Protein AF-A0A2H1X148-F1 (afdb_monomer)

pLDDT: mean 76.52, std 18.5, range [37.12, 96.56]

Solvent-accessible surface area (backbone atoms only — not comparable to full-atom values): 8833 Å² total; per-residue (Å²): 138,87,86,68,96,48,68,65,59,54,51,50,50,66,73,47,47,90,72,49,86,69,99,67,90,83,78,85,91,68,59,70,70,45,53,50,49,39,62,69,44,45,63,60,52,52,52,41,46,72,75,67,43,43,68,47,78,55,85,76,43,80,44,78,40,90,61,69,95,74,75,90,70,72,86,65,75,82,76,87,65,82,84,68,86,77,74,79,80,75,77,82,74,80,82,86,65,84,86,73,56,74,69,68,72,72,49,85,76,77,92,72,85,84,83,77,85,82,79,86,86,82,87,129

Mean predicted aligned error: 18.32 Å

Sequence (124 aa):
MVSFVNNWKKSDIMKNKNKLKGNVYASEDYPKEILNKRKELLPRLIEEKKKGNYVVMNYDKLIIKEGRPGNDKRKREISTSPSGSEQPRKQHLSSKTTRLNAFDLMRNRSNSLPFGSHPPEQKA

Organism: Spodoptera frugiperda (NCBI:txid7108)

Foldseek 3Di:
DDDDPDPVVVVVCVVCVVVDPDPDDDDDDDDPVQVVLVVVCVVVQVVCVVVVWDWDDDRNDIDTDHDDPPPPPPPDDDDPDDPPPPDPDDPPDPDPDDDDDPVVVPDPDDDDDDDDDDDDDDDD

Radius of gyration: 31.76 Å; Cα contacts (8 Å, |Δi|>4): 47; chains: 1; bounding box: 44×73×66 Å

Structure (mmCIF, N/CA/C/O backbone):
data_AF-A0A2H1X148-F1
#
_entry.id   AF-A0A2H1X148-F1
#
loop_
_atom_site.group_PDB
_atom_site.id
_atom_site.type_symbol
_atom_site.label_atom_id
_atom_site.label_alt_id
_atom_site.label_comp_id
_atom_site.label_asym_id
_atom_site.label_entity_id
_atom_site.label_seq_id
_atom_site.pdbx_PDB_ins_code
_atom_site.Cartn_x
_atom_site.Cartn_y
_atom_site.Cartn_z
_atom_site.occupancy
_atom_site.B_iso_or_equiv
_atom_site.auth_seq_id
_atom_site.auth_comp_id
_atom_site.auth_asym_id
_atom_site.auth_atom_id
_atom_site.pdbx_PDB_model_num
ATOM 1 N N . MET A 1 1 ? 5.147 -13.327 -10.495 1.00 83.56 1 MET A N 1
ATOM 2 C CA . MET A 1 1 ? 5.763 -12.196 -9.768 1.00 83.56 1 MET A CA 1
ATOM 3 C C . MET A 1 1 ? 6.322 -11.233 -10.803 1.00 83.56 1 MET A C 1
ATOM 5 O O . MET A 1 1 ? 6.964 -11.698 -11.734 1.00 83.56 1 MET A O 1
ATOM 9 N N . VAL A 1 2 ? 6.011 -9.938 -10.713 1.00 90.38 2 VAL A N 1
ATOM 10 C CA . VAL A 1 2 ? 6.472 -8.922 -11.679 1.00 90.38 2 VAL A CA 1
ATOM 11 C C . VAL A 1 2 ? 7.440 -7.993 -10.964 1.00 90.38 2 VAL A C 1
ATOM 13 O O . VAL A 1 2 ? 7.091 -7.414 -9.936 1.00 90.38 2 VAL A O 1
ATOM 16 N N . SER A 1 3 ? 8.647 -7.851 -11.502 1.00 92.25 3 SER A N 1
ATOM 17 C CA . SER A 1 3 ? 9.640 -6.899 -11.017 1.00 92.25 3 SER A CA 1
ATOM 18 C C . SER A 1 3 ? 9.615 -5.634 -11.874 1.00 92.25 3 SER A C 1
ATOM 20 O O . SER A 1 3 ? 9.422 -5.672 -13.088 1.00 92.25 3 SER A O 1
ATOM 22 N N . PHE A 1 4 ? 9.787 -4.485 -11.227 1.00 92.75 4 PHE A N 1
ATOM 23 C CA . PHE A 1 4 ? 9.886 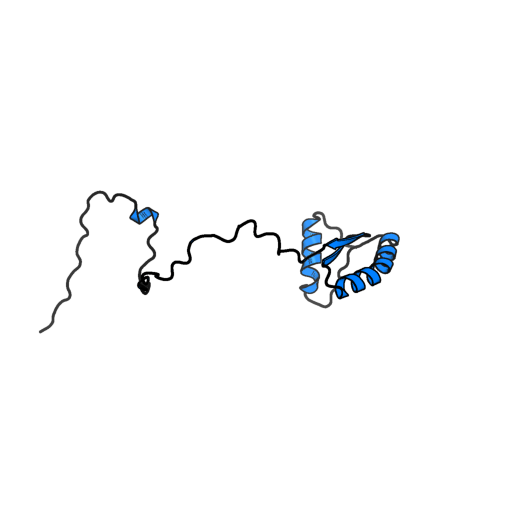-3.194 -11.899 1.00 92.75 4 PHE A CA 1
ATOM 24 C C . PHE A 1 4 ? 11.298 -2.658 -11.717 1.00 92.75 4 PHE A C 1
ATOM 26 O O . PHE A 1 4 ? 11.825 -2.688 -10.610 1.00 92.75 4 PHE A O 1
ATOM 33 N N . VAL A 1 5 ? 11.870 -2.095 -12.780 1.00 94.94 5 VAL A N 1
ATOM 34 C CA . VAL A 1 5 ? 13.145 -1.362 -12.698 1.00 94.94 5 VAL A CA 1
ATOM 35 C C . VAL A 1 5 ? 12.968 -0.078 -11.878 1.00 94.94 5 VAL A C 1
ATOM 37 O O . VAL A 1 5 ? 13.812 0.280 -11.065 1.00 94.94 5 VAL A O 1
ATOM 40 N N . ASN A 1 6 ? 11.823 0.592 -12.052 1.00 95.62 6 ASN A N 1
ATOM 41 C CA . ASN A 1 6 ? 11.531 1.874 -11.418 1.00 95.62 6 ASN A CA 1
ATOM 42 C C . ASN A 1 6 ? 10.442 1.742 -10.347 1.00 95.62 6 ASN A C 1
ATOM 44 O O . ASN A 1 6 ? 9.280 1.459 -10.657 1.00 95.62 6 ASN A O 1
ATOM 48 N N . ASN A 1 7 ? 10.779 2.088 -9.103 1.00 91.50 7 ASN A N 1
ATOM 49 C CA . ASN A 1 7 ? 9.828 2.084 -7.985 1.00 91.50 7 ASN A CA 1
ATOM 50 C C . ASN A 1 7 ? 8.680 3.091 -8.147 1.00 91.50 7 ASN A C 1
ATOM 52 O O . ASN A 1 7 ? 7.572 2.847 -7.663 1.00 91.50 7 ASN A O 1
ATOM 56 N N . TRP A 1 8 ? 8.902 4.209 -8.847 1.00 94.75 8 TRP A N 1
ATOM 57 C CA . TRP A 1 8 ? 7.838 5.183 -9.102 1.00 94.75 8 TRP A CA 1
ATOM 58 C C . TRP A 1 8 ? 6.745 4.608 -10.013 1.00 94.75 8 TRP A C 1
ATOM 60 O O . TRP A 1 8 ? 5.569 4.830 -9.740 1.00 94.75 8 TRP A O 1
ATOM 70 N N . LYS A 1 9 ? 7.111 3.796 -11.021 1.00 94.06 9 LYS A N 1
ATOM 71 C CA . LYS A 1 9 ? 6.148 3.110 -11.901 1.00 94.06 9 LYS A CA 1
ATOM 72 C C . LYS A 1 9 ? 5.316 2.104 -11.112 1.00 94.06 9 LYS A C 1
ATOM 74 O O . LYS A 1 9 ? 4.094 2.131 -11.199 1.00 94.06 9 LYS A O 1
ATOM 79 N N . LYS A 1 10 ? 5.967 1.280 -10.276 1.00 93.69 10 LYS A N 1
ATOM 80 C CA . LYS A 1 10 ? 5.275 0.371 -9.342 1.00 93.69 10 LYS A CA 1
ATOM 81 C C . LYS A 1 10 ? 4.276 1.148 -8.477 1.00 93.69 10 LYS A C 1
ATOM 83 O O . LYS A 1 10 ? 3.116 0.766 -8.374 1.00 93.69 10 LYS A O 1
ATOM 88 N N . SER A 1 11 ? 4.718 2.258 -7.886 1.00 93.19 11 SER A N 1
ATOM 89 C CA . SER A 1 11 ? 3.890 3.076 -6.994 1.00 93.19 11 SER A CA 1
ATOM 90 C C . SER A 1 11 ? 2.693 3.703 -7.711 1.00 93.19 11 SER A C 1
ATOM 92 O O . SER A 1 11 ? 1.600 3.747 -7.151 1.00 93.19 11 SER A O 1
ATOM 94 N N . ASP A 1 12 ? 2.879 4.183 -8.940 1.00 94.50 12 ASP A N 1
ATOM 95 C CA . ASP A 1 12 ? 1.812 4.779 -9.745 1.00 94.50 12 ASP A CA 1
ATOM 96 C C . ASP A 1 12 ? 0.749 3.746 -10.152 1.00 94.50 12 ASP A C 1
ATOM 98 O O . ASP A 1 12 ? -0.452 3.985 -9.999 1.00 94.50 12 ASP A O 1
ATOM 102 N N . ILE A 1 13 ? 1.182 2.544 -10.547 1.00 93.75 13 ILE A N 1
ATOM 103 C CA . ILE A 1 13 ? 0.287 1.416 -10.839 1.00 93.75 13 ILE A CA 1
ATOM 104 C C . ILE A 1 13 ? -0.506 1.022 -9.587 1.00 93.75 13 ILE A C 1
ATOM 106 O O . ILE A 1 13 ? -1.727 0.900 -9.648 1.00 93.75 13 ILE A O 1
ATOM 110 N N . MET A 1 14 ? 0.153 0.882 -8.431 1.00 92.88 14 MET A N 1
ATOM 111 C CA . MET A 1 14 ? -0.519 0.504 -7.181 1.00 92.88 14 MET A CA 1
ATOM 1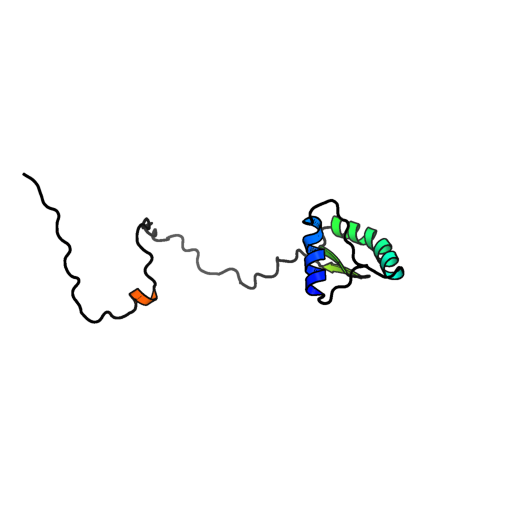12 C C . MET A 1 14 ? -1.533 1.556 -6.707 1.00 92.88 14 MET A C 1
ATOM 114 O O . MET A 1 14 ? -2.582 1.188 -6.175 1.00 92.88 14 MET A O 1
ATOM 118 N N . LYS A 1 15 ? -1.268 2.851 -6.934 1.00 92.38 15 LYS A N 1
ATOM 119 C CA . LYS A 1 15 ? -2.221 3.943 -6.659 1.00 92.38 15 LYS A CA 1
ATOM 120 C C . LYS A 1 15 ? -3.432 3.904 -7.592 1.00 92.38 15 LYS A C 1
ATOM 122 O O . LYS A 1 15 ? -4.552 4.145 -7.148 1.00 92.38 15 LYS A O 1
ATOM 127 N N . ASN A 1 16 ? -3.218 3.592 -8.869 1.00 93.50 16 ASN A N 1
ATOM 128 C CA . ASN A 1 16 ? -4.263 3.564 -9.892 1.00 93.50 16 ASN A CA 1
ATOM 129 C C . ASN A 1 16 ? -4.868 2.168 -10.125 1.00 93.50 16 ASN A C 1
ATOM 131 O O . ASN A 1 16 ? -5.633 1.996 -11.070 1.00 93.50 16 ASN A O 1
ATOM 135 N N . LYS A 1 17 ? -4.592 1.180 -9.263 1.00 92.00 17 LYS A N 1
ATOM 136 C CA . LYS A 1 17 ? -5.005 -0.219 -9.472 1.00 92.00 17 LYS A CA 1
ATOM 137 C C . LYS A 1 17 ? -6.516 -0.416 -9.650 1.00 92.00 17 LYS A C 1
ATOM 139 O O . LYS A 1 17 ? -6.935 -1.271 -10.414 1.00 92.00 17 LYS A O 1
ATOM 144 N N . ASN A 1 18 ? -7.333 0.422 -9.010 1.00 89.69 18 ASN A N 1
ATOM 145 C CA . ASN A 1 18 ? -8.796 0.370 -9.127 1.00 89.69 18 ASN A CA 1
ATOM 146 C C . ASN A 1 18 ? -9.309 0.854 -10.498 1.00 89.69 18 ASN A C 1
ATOM 148 O O . ASN A 1 18 ? -10.484 0.691 -10.799 1.00 89.69 18 ASN A O 1
ATOM 152 N N . LYS A 1 19 ? -8.452 1.492 -11.304 1.00 92.38 19 LYS A N 1
ATOM 153 C CA . LYS A 1 19 ? -8.765 1.978 -12.656 1.00 92.38 19 LYS A CA 1
ATOM 154 C C . LYS A 1 19 ? -8.331 0.991 -13.746 1.00 92.38 19 LYS A C 1
ATOM 156 O O . LYS A 1 19 ? -8.478 1.294 -14.928 1.00 92.38 19 LYS A O 1
ATOM 161 N N . LEU A 1 20 ? -7.736 -0.145 -13.372 1.00 90.38 20 LEU A N 1
ATOM 162 C CA . LEU A 1 20 ? -7.313 -1.165 -14.326 1.00 90.38 20 LEU A CA 1
ATOM 163 C C . LEU A 1 20 ? -8.543 -1.774 -15.006 1.00 90.38 20 LEU A C 1
ATOM 165 O O . LEU A 1 20 ? -9.571 -2.001 -14.373 1.00 90.38 20 LEU A O 1
ATOM 169 N N . LYS A 1 21 ? -8.440 -2.009 -16.316 1.00 93.12 21 LYS A N 1
ATOM 170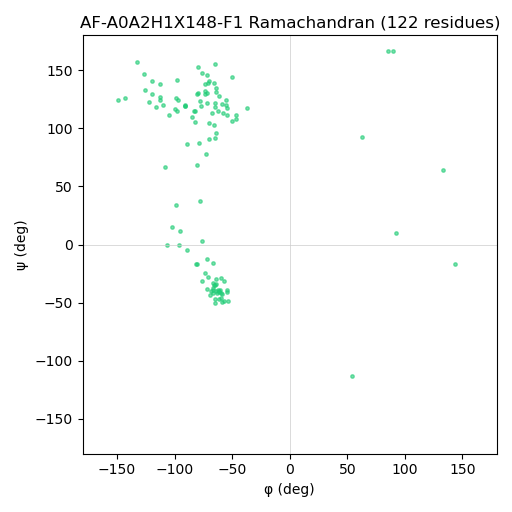 C CA . LYS A 1 21 ? -9.517 -2.635 -17.086 1.00 93.12 21 LYS A CA 1
ATOM 171 C C . LYS A 1 21 ? -9.601 -4.117 -16.716 1.00 93.12 21 LYS A C 1
ATOM 173 O O . LYS A 1 21 ? -8.593 -4.817 -16.762 1.00 93.12 21 LYS A O 1
ATOM 178 N N . GLY A 1 22 ? -10.808 -4.582 -16.405 1.00 89.56 22 GLY A N 1
ATOM 179 C CA . GLY A 1 22 ? -11.070 -5.958 -15.979 1.00 89.56 22 GLY A CA 1
ATOM 180 C C . GLY A 1 22 ? -10.976 -6.156 -14.463 1.00 89.56 22 GLY A C 1
ATOM 181 O O . GLY A 1 22 ? -10.491 -5.299 -13.729 1.00 89.56 22 GLY A O 1
ATOM 182 N N . ASN A 1 23 ? -11.463 -7.302 -13.986 1.00 87.19 23 ASN A N 1
ATOM 183 C CA . ASN A 1 23 ? -11.431 -7.669 -12.569 1.00 87.19 23 ASN A CA 1
ATOM 184 C C . ASN A 1 23 ? -10.044 -8.214 -12.177 1.00 87.19 23 ASN A C 1
ATOM 186 O O . ASN A 1 23 ? -9.868 -9.412 -11.962 1.00 87.19 23 ASN A O 1
ATOM 190 N N . VAL A 1 24 ? -9.036 -7.340 -12.172 1.00 91.06 24 VAL A N 1
ATOM 191 C CA . VAL A 1 24 ? -7.642 -7.709 -11.897 1.00 91.06 24 VAL A CA 1
ATOM 192 C C . VAL A 1 24 ? -7.289 -7.403 -10.445 1.00 91.06 24 VAL A C 1
ATOM 194 O O . VAL A 1 24 ? -7.409 -6.269 -9.983 1.00 91.06 24 VAL A O 1
ATOM 197 N N . TYR A 1 25 ? -6.782 -8.409 -9.733 1.00 91.00 25 TYR A N 1
ATOM 198 C CA . TYR A 1 25 ? -6.258 -8.237 -8.384 1.00 91.00 25 TYR A CA 1
ATOM 199 C C . TYR A 1 25 ? -4.756 -7.930 -8.417 1.00 91.00 25 TYR A C 1
ATOM 201 O O . TYR A 1 25 ? -3.955 -8.737 -8.885 1.00 91.00 25 TYR A O 1
ATOM 209 N N . ALA A 1 26 ? -4.373 -6.765 -7.890 1.00 91.75 26 ALA A N 1
ATOM 210 C CA . ALA A 1 26 ? -2.981 -6.352 -7.743 1.00 91.75 26 ALA A CA 1
ATOM 211 C C . ALA A 1 26 ? -2.652 -6.045 -6.273 1.00 91.75 26 ALA A C 1
ATOM 213 O O . ALA A 1 26 ? -3.259 -5.170 -5.635 1.00 91.75 26 ALA A O 1
ATOM 214 N N . SER A 1 27 ? -1.654 -6.751 -5.749 1.00 91.69 27 SER A N 1
ATOM 215 C CA . SER A 1 27 ? -1.086 -6.559 -4.416 1.00 91.69 27 SER A CA 1
ATOM 216 C C . SER A 1 27 ? 0.435 -6.518 -4.481 1.00 91.69 27 SER A C 1
ATOM 218 O O . SER A 1 27 ? 1.043 -7.034 -5.416 1.00 91.69 27 SER A O 1
ATOM 220 N N . GLU A 1 28 ? 1.051 -5.899 -3.478 1.00 90.81 28 GLU A N 1
ATOM 221 C CA . GLU A 1 28 ? 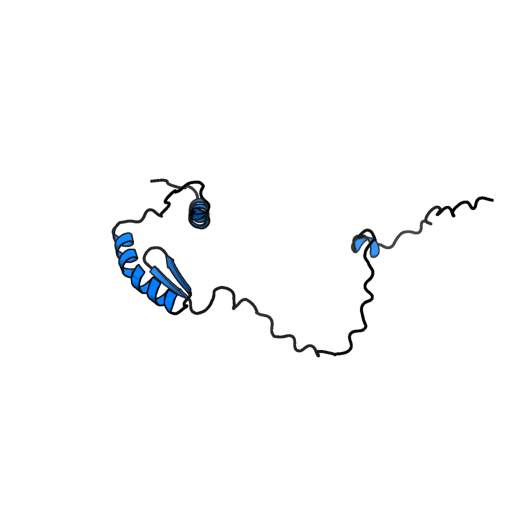2.499 -5.975 -3.324 1.00 90.81 28 GLU A CA 1
ATOM 222 C C . GLU A 1 28 ? 2.915 -7.367 -2.862 1.00 90.81 28 GLU A C 1
ATOM 224 O O . GLU A 1 28 ? 2.198 -8.028 -2.109 1.00 90.81 28 GLU A O 1
ATOM 229 N N . ASP A 1 29 ? 4.080 -7.784 -3.336 1.00 93.38 29 ASP A N 1
ATOM 230 C CA . ASP A 1 29 ? 4.725 -9.010 -2.908 1.00 93.38 29 ASP A CA 1
ATOM 231 C C . ASP A 1 29 ? 5.501 -8.738 -1.614 1.00 93.38 29 ASP A C 1
ATOM 233 O O . ASP A 1 29 ? 6.417 -7.909 -1.592 1.00 93.38 29 ASP A O 1
ATOM 237 N N . TYR A 1 30 ? 5.075 -9.372 -0.524 1.00 93.38 30 TYR A N 1
ATOM 238 C CA . TYR A 1 30 ? 5.662 -9.224 0.805 1.00 93.38 30 TYR A CA 1
ATOM 239 C C . TYR A 1 30 ? 6.014 -10.598 1.371 1.00 93.38 30 TYR A C 1
ATOM 241 O O . TYR A 1 30 ? 5.263 -11.555 1.160 1.00 93.38 30 TYR A O 1
ATOM 249 N N . PRO A 1 31 ? 7.090 -10.705 2.169 1.00 95.88 31 PRO A N 1
ATOM 250 C CA . PRO A 1 31 ? 7.415 -11.954 2.837 1.00 95.88 31 PRO A CA 1
ATOM 251 C C . PRO A 1 31 ? 6.327 -12.331 3.852 1.00 95.88 31 PRO A C 1
ATOM 253 O O . PRO A 1 31 ? 5.610 -11.480 4.390 1.00 95.88 31 PRO A O 1
ATOM 256 N N . LYS A 1 32 ? 6.220 -13.632 4.141 1.00 95.75 32 LYS A N 1
ATOM 257 C CA . LYS A 1 32 ? 5.155 -14.215 4.974 1.00 95.75 32 LYS A CA 1
ATOM 258 C C . LYS A 1 32 ? 5.031 -13.555 6.351 1.00 95.75 32 LYS A C 1
ATOM 260 O O . LYS A 1 32 ? 3.923 -13.306 6.817 1.00 95.75 32 LYS A O 1
ATOM 265 N N . GLU A 1 33 ? 6.157 -13.223 6.970 1.00 96.25 33 GLU A N 1
ATOM 266 C CA . GLU A 1 33 ? 6.215 -12.548 8.272 1.00 96.25 33 GLU A CA 1
ATOM 267 C C . GLU A 1 33 ? 5.500 -11.192 8.251 1.00 96.25 33 GLU A C 1
ATOM 269 O O . GLU A 1 33 ? 4.725 -10.866 9.149 1.00 96.25 33 GLU A O 1
ATOM 274 N N . ILE A 1 34 ? 5.701 -10.421 7.182 1.00 96.44 34 ILE A N 1
ATOM 275 C CA . ILE A 1 34 ? 5.089 -9.102 7.006 1.00 96.44 34 ILE A CA 1
ATOM 276 C C . ILE A 1 34 ? 3.595 -9.248 6.724 1.00 96.44 34 ILE A C 1
ATOM 278 O O . ILE A 1 34 ? 2.794 -8.479 7.250 1.00 96.44 34 ILE A O 1
ATOM 282 N N . LEU A 1 35 ? 3.189 -10.260 5.952 1.00 95.00 35 LEU A N 1
ATOM 283 C CA . LEU A 1 35 ? 1.770 -10.547 5.730 1.00 95.00 35 LEU A CA 1
ATOM 284 C C . LEU A 1 35 ? 1.038 -10.889 7.034 1.00 95.00 35 LEU A C 1
ATOM 286 O O . LEU A 1 35 ? -0.083 -10.421 7.230 1.00 95.00 35 LEU A O 1
ATOM 290 N N . ASN A 1 36 ? 1.665 -11.651 7.931 1.00 96.31 36 ASN A N 1
ATOM 291 C CA . ASN A 1 36 ? 1.093 -11.978 9.238 1.00 96.31 36 ASN A CA 1
ATOM 292 C C . ASN A 1 36 ? 0.942 -10.728 10.115 1.00 96.31 36 ASN A C 1
ATOM 294 O O . ASN A 1 36 ? -0.172 -10.425 10.540 1.00 96.31 36 ASN A O 1
ATOM 298 N N . LYS A 1 37 ? 2.004 -9.923 10.257 1.00 96.56 37 LYS A N 1
ATOM 299 C CA . LYS A 1 37 ? 1.943 -8.640 10.984 1.00 96.56 37 LYS A CA 1
ATOM 300 C C . LYS A 1 37 ? 0.849 -7.722 10.440 1.00 96.56 37 LYS A C 1
ATOM 302 O O . LYS A 1 37 ? 0.115 -7.088 11.189 1.00 96.56 37 LYS A O 1
ATOM 307 N N . ARG A 1 38 ? 0.687 -7.656 9.116 1.00 95.69 38 ARG A N 1
ATOM 308 C CA . ARG A 1 38 ? -0.379 -6.854 8.499 1.00 95.69 38 ARG A CA 1
ATOM 309 C C . ARG A 1 38 ? -1.764 -7.357 8.887 1.00 95.69 38 ARG A C 1
ATOM 311 O O . ARG A 1 38 ? -2.616 -6.526 9.182 1.00 95.69 38 ARG A O 1
ATOM 318 N N . LYS A 1 39 ? -1.988 -8.676 8.915 1.00 94.62 39 LYS A N 1
ATOM 319 C CA . LYS A 1 39 ? -3.261 -9.264 9.370 1.00 94.62 39 LYS A CA 1
ATOM 320 C C . LYS A 1 39 ? -3.572 -8.877 10.814 1.00 94.62 39 LYS A C 1
ATOM 322 O O . LYS A 1 39 ? -4.703 -8.500 11.092 1.00 94.62 39 LYS A O 1
ATOM 327 N N . GLU A 1 40 ? -2.571 -8.890 11.688 1.00 95.88 40 GLU A N 1
ATOM 328 C CA . GLU A 1 40 ? -2.699 -8.469 13.090 1.00 95.88 40 GLU A CA 1
ATOM 329 C C . GLU A 1 40 ? -2.987 -6.964 13.237 1.00 95.88 40 GLU A C 1
ATOM 331 O O . GLU A 1 40 ? -3.716 -6.553 14.134 1.00 95.88 40 GLU A O 1
ATOM 336 N N . LEU A 1 41 ? -2.462 -6.125 12.336 1.00 95.81 41 LEU A N 1
ATOM 337 C CA . LEU A 1 41 ? -2.682 -4.673 12.347 1.00 95.81 41 LEU A CA 1
ATOM 338 C C . LEU A 1 41 ? -4.014 -4.234 11.714 1.00 95.81 41 LEU A C 1
ATOM 340 O O . LEU A 1 41 ? -4.438 -3.093 11.921 1.00 95.81 41 LEU A O 1
ATOM 344 N N . LEU A 1 42 ? -4.677 -5.094 10.932 1.00 93.81 42 LEU A N 1
ATOM 345 C CA . LEU A 1 42 ? -5.938 -4.761 10.256 1.00 93.81 42 LEU A CA 1
ATOM 346 C C . LEU A 1 42 ? -7.074 -4.369 11.221 1.00 93.81 42 LEU A C 1
ATOM 348 O O . LEU A 1 42 ? -7.710 -3.348 10.950 1.00 93.81 42 LEU A O 1
ATOM 352 N N . PRO A 1 43 ? -7.332 -5.090 12.333 1.00 95.56 43 PRO A N 1
ATOM 353 C CA . PRO A 1 43 ? -8.367 -4.713 13.298 1.00 95.56 43 PRO A CA 1
ATOM 354 C C . PRO A 1 43 ? -8.144 -3.305 13.855 1.00 95.56 43 PRO A C 1
ATOM 356 O O . PRO A 1 43 ? -9.026 -2.452 13.761 1.00 95.56 43 PRO A O 1
ATOM 359 N N . ARG A 1 44 ? -6.914 -3.016 14.298 1.00 94.12 44 ARG A N 1
ATOM 360 C CA . ARG A 1 44 ? -6.530 -1.698 14.817 1.00 94.12 44 ARG A CA 1
ATOM 361 C C . ARG A 1 44 ? -6.694 -0.596 13.769 1.00 94.12 44 ARG A C 1
ATOM 363 O O . ARG A 1 44 ? -7.155 0.497 14.085 1.00 94.12 44 ARG A O 1
ATOM 370 N N . LEU A 1 45 ? -6.360 -0.872 12.505 1.00 94.25 45 LEU A N 1
ATOM 371 C CA . LEU A 1 45 ? -6.576 0.081 11.411 1.00 94.25 45 LEU A CA 1
ATOM 372 C C . LEU A 1 45 ? -8.065 0.408 11.218 1.00 94.25 45 LEU A C 1
ATOM 374 O O . LEU A 1 45 ? -8.408 1.557 10.938 1.00 94.25 45 LEU A O 1
ATOM 378 N N . ILE A 1 46 ? -8.947 -0.586 11.343 1.00 93.81 46 ILE A N 1
ATOM 379 C CA . ILE A 1 46 ? -10.397 -0.397 11.203 1.00 93.81 46 ILE A CA 1
ATOM 380 C C . ILE A 1 46 ? -10.947 0.421 12.376 1.00 93.81 46 ILE A C 1
ATOM 382 O O . ILE A 1 46 ? -11.739 1.334 12.150 1.00 93.81 46 ILE A O 1
ATOM 386 N N . GLU A 1 47 ? -10.517 0.134 13.604 1.00 94.38 47 GLU A N 1
ATOM 387 C CA . GLU A 1 47 ? -10.912 0.889 14.799 1.00 94.38 47 GLU A CA 1
ATOM 388 C C . GLU A 1 47 ? -10.527 2.365 14.695 1.00 94.38 47 GLU A C 1
ATOM 390 O O . GLU A 1 47 ? -11.372 3.240 14.868 1.00 94.38 47 GLU A O 1
ATOM 395 N N . GLU A 1 48 ? -9.278 2.659 14.337 1.00 92.31 48 GLU A N 1
ATOM 396 C CA . GLU A 1 48 ? -8.818 4.040 14.195 1.00 92.31 48 GLU A CA 1
ATOM 397 C C . GLU A 1 48 ? -9.513 4.780 13.041 1.00 92.31 48 GLU A C 1
ATOM 399 O O . GLU A 1 48 ? -9.844 5.962 13.166 1.00 92.31 48 GLU A O 1
ATOM 404 N N . LYS A 1 49 ? -9.828 4.083 11.939 1.00 90.94 49 LYS A N 1
ATOM 405 C CA . LYS A 1 49 ? -10.669 4.647 10.870 1.00 90.94 49 LYS A CA 1
ATOM 406 C C . LYS A 1 49 ? -12.071 4.997 11.363 1.00 90.94 49 LYS A C 1
ATOM 408 O O . LYS A 1 49 ? -12.584 6.045 10.983 1.00 90.94 49 LYS A O 1
ATOM 413 N N . LYS A 1 50 ? -12.688 4.149 12.196 1.00 92.12 50 LYS A N 1
ATOM 414 C CA . LYS A 1 50 ? -14.014 4.411 12.785 1.00 92.12 50 LYS A CA 1
ATOM 415 C C . LYS A 1 50 ? -13.994 5.611 13.734 1.00 92.12 50 LYS A C 1
ATOM 417 O O . LY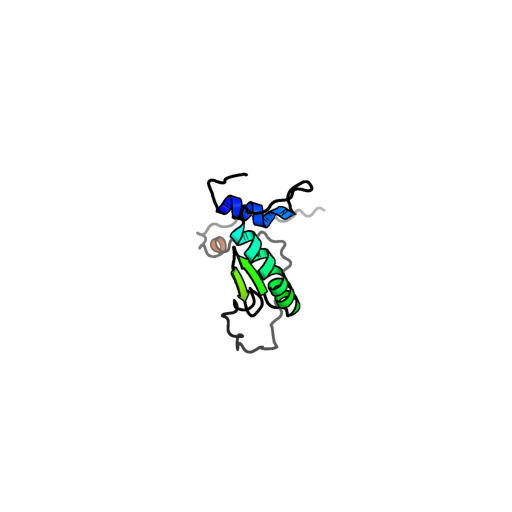S A 1 50 ? -14.958 6.366 13.751 1.00 92.12 50 LYS A O 1
ATOM 422 N N . LYS A 1 51 ? -12.892 5.824 14.463 1.00 92.12 51 LYS A N 1
ATOM 423 C CA . LYS A 1 51 ? -12.676 7.021 15.300 1.00 92.12 51 LYS A CA 1
ATOM 424 C C . LYS A 1 51 ? -12.530 8.315 14.485 1.00 92.12 51 LYS A C 1
ATOM 426 O O . LYS A 1 51 ? -12.648 9.397 15.045 1.00 92.12 51 LYS A O 1
ATOM 431 N N . GLY A 1 52 ? -12.279 8.218 13.176 1.00 88.06 52 GLY A N 1
ATOM 432 C CA . GLY A 1 52 ? -12.085 9.368 12.290 1.00 88.06 52 GLY A CA 1
ATOM 433 C C . GLY A 1 52 ? -10.627 9.813 12.132 1.00 88.06 52 GLY A C 1
ATOM 434 O O . GLY A 1 52 ? -10.377 10.858 11.529 1.00 88.06 52 GLY A O 1
ATOM 435 N N . ASN A 1 53 ? -9.660 9.029 12.622 1.00 89.50 53 ASN A N 1
ATOM 436 C CA . ASN A 1 53 ? -8.235 9.319 12.468 1.00 89.50 53 ASN A CA 1
ATOM 437 C C . ASN A 1 53 ? -7.745 8.991 11.049 1.00 89.50 53 ASN A C 1
ATOM 439 O O . ASN A 1 53 ? -8.212 8.045 10.405 1.00 89.50 53 ASN A O 1
ATOM 443 N N . TYR A 1 54 ? -6.766 9.753 10.549 1.00 89.00 54 TYR A N 1
ATOM 444 C CA . TYR A 1 54 ? -6.146 9.446 9.262 1.00 89.00 54 TYR A CA 1
ATOM 445 C C . TYR A 1 54 ? -5.080 8.369 9.450 1.00 89.00 54 TYR A C 1
ATOM 447 O O . TYR A 1 54 ? -3.987 8.632 9.950 1.00 89.00 54 TYR A O 1
ATOM 455 N N . VAL A 1 55 ? -5.396 7.143 9.031 1.00 92.75 55 VAL A N 1
ATOM 456 C CA . VAL A 1 55 ? -4.528 5.982 9.252 1.00 92.75 55 VAL A CA 1
ATOM 457 C C . VAL A 1 55 ? -4.085 5.345 7.945 1.00 92.75 55 VAL A C 1
ATOM 459 O O . VAL A 1 55 ? -4.900 5.024 7.077 1.00 92.75 55 VAL A O 1
ATOM 462 N N . VAL A 1 56 ? -2.774 5.130 7.823 1.00 90.88 56 VAL A N 1
ATOM 463 C CA . VAL A 1 56 ? -2.131 4.497 6.666 1.00 90.88 56 VAL A CA 1
ATOM 464 C C . VAL A 1 56 ? -1.279 3.325 7.137 1.00 90.88 56 VAL A C 1
ATOM 466 O O . VAL A 1 56 ? -0.491 3.456 8.070 1.00 90.88 56 VAL A O 1
ATOM 469 N N . MET A 1 57 ? -1.413 2.179 6.472 1.00 92.06 57 MET A N 1
ATOM 470 C CA . MET A 1 57 ? -0.559 1.015 6.705 1.00 92.06 57 MET A CA 1
ATOM 471 C C . MET A 1 57 ? 0.557 0.980 5.661 1.00 92.06 57 MET A C 1
ATOM 473 O O . MET A 1 57 ? 0.284 0.770 4.479 1.00 92.06 57 MET A O 1
ATOM 477 N N . ASN A 1 58 ? 1.803 1.138 6.103 1.00 91.50 58 ASN A N 1
ATOM 478 C CA . ASN A 1 58 ? 2.991 1.070 5.254 1.00 91.50 58 ASN A CA 1
ATOM 479 C C . ASN A 1 58 ? 3.852 -0.113 5.693 1.00 91.50 58 ASN A C 1
ATOM 481 O O . ASN A 1 58 ? 4.340 -0.129 6.819 1.00 91.50 58 ASN A O 1
ATOM 485 N N . TYR A 1 59 ? 4.049 -1.085 4.798 1.00 92.31 59 TYR A N 1
ATOM 486 C CA . TYR A 1 59 ? 4.791 -2.316 5.085 1.00 92.31 59 TYR A CA 1
ATOM 487 C C . TYR A 1 59 ? 4.239 -3.050 6.327 1.00 92.31 59 TYR A C 1
ATOM 489 O O . TYR A 1 59 ? 3.091 -3.495 6.275 1.00 92.31 59 TYR A O 1
ATOM 497 N N . ASP A 1 60 ? 4.985 -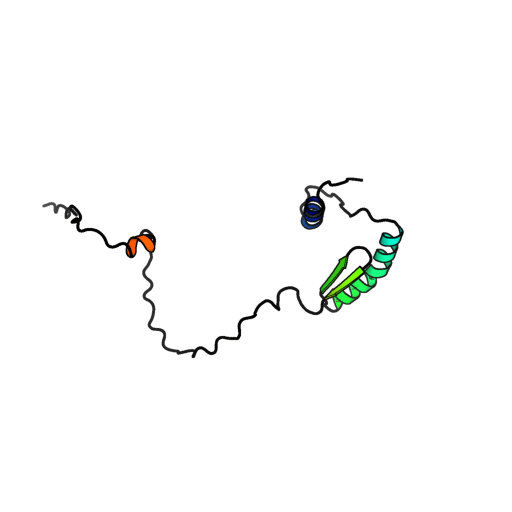3.135 7.431 1.00 92.75 60 ASP A N 1
ATOM 498 C CA . ASP A 1 60 ? 4.577 -3.716 8.720 1.00 92.75 60 ASP A CA 1
ATOM 499 C C . ASP A 1 60 ? 4.212 -2.680 9.794 1.00 92.75 60 ASP A C 1
ATOM 501 O O . ASP A 1 60 ? 4.130 -3.010 10.975 1.00 92.75 60 ASP A O 1
ATOM 505 N N . LYS A 1 61 ? 3.991 -1.421 9.405 1.00 93.94 61 LYS A N 1
ATOM 506 C CA . LYS A 1 61 ? 3.746 -0.317 10.340 1.00 93.94 61 LYS A CA 1
ATOM 507 C C . LYS A 1 61 ? 2.384 0.319 10.111 1.00 93.94 61 LYS A C 1
ATOM 509 O O . LYS A 1 61 ? 1.958 0.545 8.975 1.00 93.94 61 LYS A O 1
ATOM 514 N N . LEU A 1 62 ? 1.731 0.667 11.217 1.00 94.25 62 LEU A N 1
ATOM 515 C CA . LEU A 1 62 ? 0.516 1.472 11.239 1.00 94.25 62 LEU A CA 1
ATOM 516 C C . LEU A 1 62 ? 0.883 2.918 11.579 1.00 94.25 62 LEU A C 1
ATOM 518 O O . LEU A 1 62 ? 1.386 3.191 12.664 1.00 94.25 62 LEU A O 1
ATOM 522 N N . ILE A 1 63 ? 0.643 3.840 10.650 1.00 92.44 63 ILE A N 1
ATOM 523 C CA . ILE A 1 63 ? 0.918 5.266 10.833 1.00 92.44 63 ILE A CA 1
ATOM 524 C C . ILE A 1 63 ? -0.415 5.965 11.070 1.00 92.44 63 IL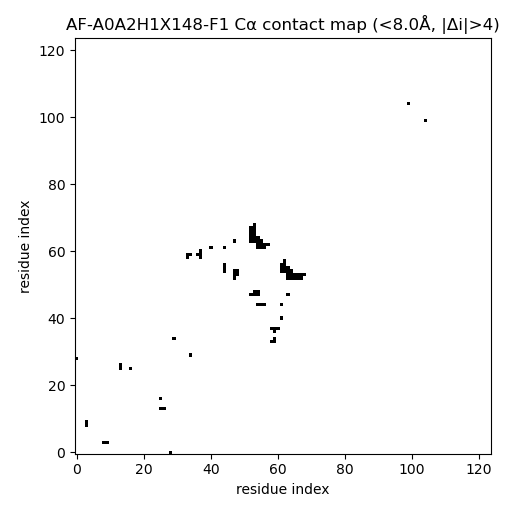E A C 1
ATOM 526 O O . ILE A 1 63 ? -1.240 6.056 10.158 1.00 92.44 63 ILE A O 1
ATOM 530 N N . ILE A 1 64 ? -0.607 6.457 12.290 1.00 91.50 64 ILE A N 1
ATOM 531 C CA . ILE A 1 64 ? -1.760 7.264 12.687 1.00 91.50 64 ILE A CA 1
ATOM 532 C C . ILE A 1 64 ? -1.330 8.725 12.597 1.00 91.50 64 ILE A C 1
ATOM 534 O O . ILE A 1 64 ? -0.314 9.111 13.171 1.00 91.50 64 ILE A O 1
ATOM 538 N N . LYS A 1 65 ? -2.067 9.525 11.832 1.00 86.19 65 LYS A N 1
ATOM 539 C CA . LYS A 1 65 ? -1.900 10.975 11.794 1.00 86.19 65 LYS A CA 1
ATOM 540 C C . LYS A 1 65 ? -3.136 11.610 12.402 1.00 86.19 65 LYS A C 1
ATOM 542 O O . LYS A 1 65 ? -4.259 11.319 11.986 1.00 86.19 65 LYS A O 1
ATOM 547 N N . GLU A 1 66 ? -2.902 12.476 13.373 1.00 75.81 66 GLU A N 1
ATOM 548 C CA . GLU A 1 66 ? -3.942 13.305 13.958 1.00 75.81 66 GLU A CA 1
ATOM 549 C C . GLU A 1 66 ? -4.314 14.410 12.961 1.00 75.81 66 GLU A C 1
ATOM 551 O O . GLU A 1 66 ? -3.453 15.080 12.387 1.00 75.81 66 GLU A O 1
ATOM 556 N N . GLY A 1 67 ? -5.613 14.561 12.703 1.00 69.12 67 GLY A N 1
ATOM 557 C CA . GLY A 1 67 ? -6.139 15.545 11.757 1.00 69.12 67 GLY A CA 1
ATOM 558 C C . GLY A 1 67 ? -6.177 15.097 10.288 1.00 69.12 67 GLY A C 1
ATOM 559 O O . GLY A 1 67 ? -5.612 14.084 9.870 1.00 69.12 67 GLY A O 1
ATOM 560 N N . ARG A 1 68 ? -6.904 15.867 9.465 1.00 66.88 68 ARG A N 1
ATOM 561 C CA . ARG A 1 68 ? -7.026 15.597 8.022 1.00 66.88 68 ARG A CA 1
ATOM 562 C C . ARG A 1 68 ? -5.779 16.107 7.287 1.00 66.88 68 ARG A C 1
ATOM 564 O O . ARG A 1 68 ? -5.438 17.284 7.444 1.00 66.88 68 ARG A O 1
ATOM 571 N N . PRO A 1 69 ? -5.134 15.298 6.427 1.00 61.97 69 PRO A N 1
ATOM 572 C CA . PRO A 1 69 ? -4.011 15.759 5.618 1.00 61.97 69 PRO A CA 1
ATOM 573 C C . PRO A 1 69 ? -4.500 16.817 4.618 1.00 61.97 69 PRO A C 1
ATOM 575 O O . PRO A 1 69 ? -5.129 16.492 3.617 1.00 61.97 69 PRO A O 1
ATOM 578 N N . GLY A 1 70 ? -4.236 18.094 4.903 1.00 59.72 70 GLY A N 1
ATOM 579 C CA . GLY A 1 70 ? -4.601 19.209 4.021 1.00 59.72 70 GLY A CA 1
ATOM 580 C C . GLY A 1 70 ? -5.049 20.489 4.722 1.00 59.72 70 GLY A C 1
ATOM 581 O O . GLY A 1 70 ? -5.014 21.543 4.094 1.00 59.72 70 GLY A O 1
ATOM 582 N N . ASN A 1 71 ? -5.410 20.434 6.007 1.00 56.03 71 ASN A N 1
ATOM 583 C CA . ASN A 1 71 ? -5.907 21.621 6.716 1.00 56.03 71 ASN A CA 1
ATOM 584 C C . ASN A 1 71 ? -4.804 22.573 7.209 1.00 56.03 71 ASN A C 1
ATOM 586 O O . ASN A 1 71 ? -5.087 23.741 7.451 1.00 56.03 71 ASN A O 1
ATOM 590 N N . ASP A 1 72 ? -3.551 22.120 7.271 1.00 56.78 72 ASP A N 1
ATOM 591 C CA . ASP A 1 72 ? -2.428 22.882 7.842 1.00 56.78 72 ASP A CA 1
ATOM 592 C C . ASP A 1 72 ? -1.557 23.586 6.778 1.00 56.78 72 ASP A C 1
ATOM 594 O O . ASP A 1 72 ? -0.333 23.659 6.859 1.00 56.78 72 ASP A O 1
ATOM 598 N N . LYS A 1 73 ? -2.179 24.042 5.682 1.00 62.12 73 LYS A N 1
ATOM 599 C CA . LYS A 1 73 ? -1.488 24.797 4.614 1.00 62.12 73 LYS A CA 1
ATOM 600 C C . LYS A 1 73 ? -1.821 26.284 4.590 1.00 62.12 73 LYS A C 1
ATOM 602 O O . LYS A 1 73 ? -1.283 27.011 3.757 1.00 62.12 73 LYS A O 1
ATOM 607 N N . ARG A 1 74 ? -2.681 26.777 5.484 1.00 66.12 74 ARG A N 1
ATOM 608 C CA . ARG A 1 74 ? -2.917 28.220 5.588 1.00 66.12 74 ARG A CA 1
ATOM 609 C C . ARG A 1 74 ? -1.927 28.831 6.573 1.00 66.12 74 ARG A C 1
ATOM 611 O O . ARG A 1 74 ? -2.229 29.016 7.736 1.00 66.12 74 ARG A O 1
ATOM 618 N N . LYS A 1 75 ? -0.752 29.186 6.049 1.00 68.12 75 LYS A N 1
ATOM 619 C CA . LYS A 1 75 ? 0.227 30.084 6.689 1.00 68.12 75 LYS A CA 1
ATOM 620 C C . LYS A 1 75 ? -0.177 31.569 6.609 1.00 68.12 75 LYS A C 1
ATOM 622 O O . LYS A 1 75 ? 0.613 32.425 6.980 1.00 68.12 75 LYS A O 1
ATOM 627 N N . ARG A 1 76 ? -1.351 31.896 6.051 1.00 73.25 76 ARG A N 1
ATOM 628 C CA . ARG A 1 76 ? -1.847 33.276 6.011 1.00 73.25 76 ARG A CA 1
ATOM 629 C C . ARG A 1 76 ? -2.681 33.540 7.250 1.00 73.25 76 ARG A C 1
ATOM 631 O O . ARG A 1 76 ? -3.722 32.908 7.417 1.00 73.25 76 ARG A O 1
ATOM 638 N N . GLU A 1 77 ? -2.229 34.508 8.032 1.00 72.31 77 GLU A N 1
ATOM 639 C CA . GLU A 1 77 ? -3.078 35.238 8.965 1.00 72.31 77 GLU A CA 1
ATOM 640 C C . GLU A 1 77 ? -4.329 35.742 8.229 1.00 72.31 77 GLU A C 1
ATOM 642 O O . GLU A 1 77 ? -4.278 36.098 7.043 1.00 72.31 77 GLU A O 1
ATOM 647 N N . ILE A 1 78 ? -5.469 35.742 8.917 1.00 69.12 78 ILE A N 1
ATOM 648 C CA . ILE A 1 78 ? -6.671 36.413 8.424 1.00 69.12 78 ILE A CA 1
ATOM 649 C C . ILE A 1 78 ? -6.321 37.890 8.241 1.00 69.12 78 ILE A C 1
ATOM 651 O O . ILE A 1 78 ? -5.879 38.550 9.176 1.00 69.12 78 ILE A O 1
ATOM 655 N N . SER A 1 79 ? -6.474 38.390 7.012 1.00 73.75 79 SER A N 1
ATOM 656 C CA . SER A 1 79 ? -6.193 39.787 6.682 1.00 73.75 79 SER A CA 1
ATOM 657 C C . SER A 1 79 ? -7.049 40.700 7.558 1.00 73.75 79 SER A C 1
ATOM 659 O O . SER A 1 79 ? -8.264 40.755 7.383 1.00 73.75 79 SER A O 1
ATOM 661 N N . THR A 1 80 ? -6.421 41.452 8.459 1.00 67.44 80 THR A N 1
ATOM 662 C CA . THR A 1 80 ? -7.012 42.569 9.218 1.00 67.44 80 THR A CA 1
ATOM 663 C C . THR A 1 80 ? -7.111 43.834 8.363 1.00 67.44 80 THR A C 1
ATOM 665 O O . THR A 1 80 ? -6.901 44.954 8.817 1.00 67.44 80 THR A O 1
ATOM 668 N N . SER A 1 81 ? -7.425 43.674 7.081 1.00 67.62 81 SER A N 1
ATOM 669 C CA . SER A 1 81 ? -7.802 44.797 6.229 1.00 67.62 81 SER A CA 1
ATOM 670 C C . SER A 1 81 ? -9.220 45.238 6.611 1.00 67.62 81 SER A C 1
ATOM 672 O O . SER A 1 81 ? -10.092 44.367 6.694 1.00 67.62 81 SER A O 1
ATOM 674 N N . PRO A 1 82 ? -9.484 46.543 6.822 1.00 69.81 82 PRO A N 1
ATOM 675 C CA . PRO A 1 82 ? -10.821 47.022 7.147 1.00 69.81 82 PRO A CA 1
ATOM 676 C C . PRO A 1 82 ? -11.794 46.565 6.060 1.00 69.81 82 PRO A C 1
ATOM 678 O O . PRO A 1 82 ? -11.584 46.848 4.878 1.00 69.81 82 PRO A O 1
ATOM 681 N N . SER A 1 83 ? -12.859 45.854 6.434 1.00 62.22 83 SER A N 1
ATOM 682 C CA . SER A 1 83 ? -13.989 45.623 5.539 1.00 62.22 83 SER A CA 1
ATOM 683 C C . SER A 1 83 ? -14.757 46.935 5.411 1.00 62.22 83 SER A C 1
ATOM 685 O O . SER A 1 83 ? -15.776 47.140 6.066 1.00 62.22 83 SER A O 1
ATOM 687 N N . GLY A 1 84 ? -14.225 47.851 4.605 1.00 55.53 84 GLY A N 1
ATOM 688 C CA . GLY A 1 84 ? -14.965 49.015 4.152 1.00 55.53 84 GLY A CA 1
ATOM 689 C C . GLY A 1 84 ? -16.124 48.531 3.291 1.00 55.53 84 GLY A C 1
ATOM 690 O O . GLY A 1 84 ? -15.954 48.233 2.108 1.00 55.53 84 GLY A O 1
ATOM 691 N N . SER A 1 85 ? -17.300 48.406 3.902 1.00 60.53 85 SER A N 1
ATOM 692 C CA . SER A 1 85 ? -18.555 48.610 3.192 1.00 60.53 85 SER A CA 1
ATOM 693 C C . SER A 1 85 ? -18.467 49.994 2.552 1.00 60.53 85 SER A C 1
ATOM 695 O O . SER A 1 85 ? -18.255 50.949 3.285 1.00 60.53 85 SER A O 1
ATOM 697 N N . GLU A 1 86 ? -18.520 50.028 1.221 1.00 60.97 86 GLU A N 1
ATOM 698 C CA . GLU A 1 86 ? -18.454 51.157 0.268 1.00 60.97 86 GLU A CA 1
ATOM 699 C C . GLU A 1 86 ? -17.455 50.773 -0.849 1.00 60.97 86 GLU A C 1
ATOM 701 O O . GLU A 1 86 ? -16.377 51.341 -1.018 1.00 60.97 86 GLU A O 1
ATOM 706 N N . GLN A 1 87 ? -17.788 49.727 -1.617 1.00 60.16 87 GLN A N 1
ATOM 707 C CA . GLN A 1 87 ? -17.131 49.467 -2.901 1.00 60.16 87 GLN A CA 1
ATOM 708 C C . GLN A 1 87 ? -17.726 50.439 -3.937 1.00 60.16 87 GLN A C 1
ATOM 710 O O . GLN A 1 87 ? -18.936 50.365 -4.179 1.00 60.16 87 GLN A O 1
ATOM 715 N N . PRO A 1 88 ? -16.938 51.280 -4.634 1.00 53.03 88 PRO A N 1
ATOM 716 C CA . PRO A 1 88 ? -17.420 51.895 -5.859 1.00 53.03 88 PRO A CA 1
ATOM 717 C C . PRO A 1 88 ? -17.637 50.767 -6.869 1.00 53.03 88 PRO A C 1
ATOM 719 O O . PRO A 1 88 ? -16.706 50.030 -7.204 1.00 53.03 88 PRO A O 1
ATOM 722 N N . ARG A 1 89 ? -18.887 50.591 -7.314 1.00 51.09 89 ARG A N 1
ATOM 723 C CA . ARG A 1 89 ? -19.283 49.582 -8.305 1.00 51.09 89 ARG A CA 1
ATOM 724 C C . ARG A 1 89 ? -18.306 49.612 -9.482 1.00 51.09 89 ARG A C 1
ATOM 726 O O . ARG A 1 89 ? -18.308 50.561 -10.265 1.00 51.09 89 ARG A O 1
ATOM 733 N N . LYS A 1 90 ? -17.498 48.560 -9.645 1.00 51.94 90 LYS A N 1
ATOM 734 C CA . LYS A 1 90 ? -16.782 48.346 -10.904 1.00 51.94 90 LYS A CA 1
ATOM 735 C C . LYS A 1 90 ? -17.836 48.146 -11.986 1.00 51.94 90 LYS A C 1
ATOM 737 O O . LYS A 1 90 ? -18.602 47.186 -11.937 1.00 51.94 90 LYS A O 1
ATOM 742 N N . GLN A 1 91 ? -17.893 49.079 -12.931 1.00 55.53 91 GLN A N 1
ATOM 743 C CA . GLN A 1 91 ? -18.682 48.930 -14.144 1.00 55.53 91 GLN A CA 1
ATOM 744 C C . GLN A 1 91 ? -18.254 47.629 -14.830 1.00 55.53 91 GLN A C 1
ATOM 746 O O . GLN A 1 91 ? -17.083 47.431 -15.155 1.00 55.53 91 GLN A O 1
ATOM 751 N N . HIS A 1 92 ? -19.207 46.720 -15.003 1.00 49.72 92 HIS A N 1
ATOM 752 C CA . HIS A 1 92 ? -19.026 45.510 -15.783 1.00 49.72 92 HIS A CA 1
ATOM 753 C C . HIS A 1 92 ? -18.918 45.910 -17.260 1.00 49.72 92 HIS A C 1
ATOM 755 O O . HIS A 1 92 ? -19.927 46.027 -17.955 1.00 49.72 92 HIS A O 1
ATOM 761 N N . LEU A 1 93 ? -17.696 46.150 -17.747 1.00 50.66 93 LEU A N 1
ATOM 762 C CA . LEU A 1 93 ? -17.459 46.182 -19.185 1.00 50.66 93 LEU A CA 1
ATOM 763 C C . LEU A 1 93 ? -17.583 44.749 -19.711 1.00 50.66 93 LEU A C 1
ATOM 765 O O . LEU A 1 93 ? -16.702 43.911 -19.521 1.00 50.66 93 LEU A O 1
ATOM 769 N N . SER A 1 94 ? -18.711 44.491 -20.370 1.00 48.62 94 SER A N 1
ATOM 770 C CA . SER A 1 94 ? -18.940 43.335 -21.232 1.00 48.62 94 SER A CA 1
ATOM 771 C C . SER A 1 94 ? -17.787 43.218 -22.234 1.00 48.62 94 SER A C 1
ATOM 773 O O . SER A 1 94 ? -17.674 44.012 -23.168 1.00 48.62 94 SER A O 1
ATOM 775 N N . SER A 1 95 ? -16.902 42.244 -22.028 1.00 50.38 95 SER A N 1
ATOM 776 C CA . SER A 1 95 ? -15.694 42.066 -22.833 1.00 50.38 95 SER A CA 1
ATOM 777 C C . SER A 1 95 ? -16.016 41.387 -24.162 1.00 50.38 95 SER A C 1
ATOM 779 O O . SER A 1 95 ? -15.891 40.177 -24.328 1.00 50.38 95 SER A O 1
ATOM 781 N N . LYS A 1 96 ? -16.377 42.198 -25.156 1.00 54.38 96 LYS A N 1
ATOM 782 C CA . LYS A 1 96 ? -16.130 41.868 -26.563 1.00 54.38 96 LYS A CA 1
ATOM 783 C C . LYS A 1 96 ? -15.025 42.778 -27.087 1.00 54.38 96 LYS A C 1
ATOM 785 O O . LYS A 1 96 ? -15.254 43.638 -27.923 1.00 54.38 96 LYS A O 1
ATOM 790 N N . THR A 1 97 ? -13.819 42.603 -26.561 1.00 53.28 97 THR A N 1
ATOM 791 C CA . THR A 1 97 ? -12.625 43.279 -27.072 1.00 53.28 97 THR A CA 1
ATOM 792 C C . THR A 1 97 ? -11.406 42.394 -26.852 1.00 53.28 97 THR A C 1
ATOM 794 O O . THR A 1 97 ? -11.139 41.914 -25.750 1.00 53.28 97 THR A O 1
ATOM 797 N N . THR A 1 98 ? -10.714 42.133 -27.958 1.00 63.06 98 THR A N 1
ATOM 798 C CA . THR A 1 98 ? -9.447 41.417 -28.093 1.00 63.06 98 THR A CA 1
ATOM 799 C C . THR A 1 98 ? -8.518 41.728 -26.925 1.00 63.06 98 THR A C 1
ATOM 801 O O . THR A 1 98 ? -8.138 42.879 -26.722 1.00 63.06 98 THR A O 1
ATOM 804 N N . ARG A 1 99 ? -8.169 40.703 -26.138 1.00 60.72 99 ARG A N 1
ATOM 805 C CA . ARG A 1 99 ? -7.224 40.830 -25.024 1.00 60.72 99 ARG A CA 1
ATOM 806 C C . ARG A 1 99 ? -5.844 41.180 -25.578 1.00 60.72 99 ARG A C 1
ATOM 808 O O . ARG A 1 99 ? -5.082 40.287 -25.935 1.00 60.72 99 ARG A O 1
ATOM 815 N N . LEU A 1 100 ? -5.538 42.469 -25.671 1.00 66.12 100 LEU A N 1
ATOM 816 C CA . LEU A 1 100 ? -4.179 42.925 -25.926 1.00 66.12 100 LEU A CA 1
ATOM 817 C C . LEU A 1 100 ? -3.323 42.663 -24.686 1.00 66.12 100 LEU A C 1
ATOM 819 O O . LEU A 1 100 ? -3.784 42.785 -23.548 1.00 66.12 100 LEU A O 1
ATOM 823 N N . ASN A 1 101 ? -2.087 42.236 -24.925 1.00 75.94 101 ASN A N 1
ATOM 824 C CA . ASN A 1 101 ? -1.152 41.855 -23.881 1.00 75.94 101 ASN A CA 1
ATOM 825 C C . ASN A 1 101 ? -0.689 43.107 -23.114 1.00 75.94 101 ASN A C 1
ATOM 827 O O . ASN A 1 101 ? -0.440 44.150 -23.714 1.00 75.94 101 ASN A O 1
ATOM 831 N N . ALA A 1 102 ? -0.569 43.022 -21.786 1.00 65.75 102 ALA A N 1
ATOM 832 C CA . ALA A 1 102 ? -0.294 44.179 -20.924 1.00 65.75 102 ALA A CA 1
ATOM 833 C C . ALA A 1 102 ? 1.039 44.879 -21.258 1.00 65.75 102 ALA A C 1
ATOM 835 O O . ALA A 1 102 ? 1.168 46.090 -21.092 1.00 65.75 102 ALA A O 1
ATOM 836 N N . PHE A 1 103 ? 2.009 44.130 -21.787 1.00 71.19 103 PHE A N 1
ATOM 837 C CA . PHE A 1 103 ? 3.294 44.668 -22.235 1.00 71.19 103 PHE A CA 1
ATOM 838 C C . PHE A 1 103 ? 3.191 45.515 -23.513 1.00 71.19 103 PHE A C 1
ATOM 840 O O . PHE A 1 103 ? 3.967 46.454 -23.672 1.00 71.19 103 PHE A O 1
ATOM 847 N N . ASP A 1 104 ? 2.213 45.251 -24.385 1.00 66.75 104 ASP A N 1
ATOM 848 C CA . ASP A 1 104 ? 1.991 46.057 -25.593 1.00 66.75 104 ASP A CA 1
ATOM 849 C C . ASP A 1 104 ? 1.369 47.420 -25.277 1.00 66.75 104 ASP A C 1
ATOM 851 O O . ASP A 1 104 ? 1.545 48.370 -26.038 1.00 66.75 104 ASP A O 1
ATOM 855 N N . LEU A 1 105 ? 0.670 47.535 -24.142 1.00 68.25 105 LEU A N 1
ATOM 856 C CA . LEU A 1 105 ? 0.077 48.792 -23.685 1.00 68.25 105 LEU A CA 1
ATOM 857 C C . LEU A 1 105 ? 1.125 49.744 -23.091 1.00 68.25 105 LEU A C 1
ATOM 859 O O . LEU A 1 105 ? 0.984 50.957 -23.192 1.00 68.25 105 LEU A O 1
ATOM 863 N N . MET A 1 106 ? 2.178 49.196 -22.478 1.00 69.81 106 MET A N 1
ATOM 864 C CA . MET A 1 106 ? 3.228 49.981 -21.814 1.00 69.81 106 MET A CA 1
ATOM 865 C C . MET A 1 106 ? 4.379 50.375 -22.743 1.00 69.81 106 MET A C 1
ATOM 867 O O . MET A 1 106 ? 5.295 51.088 -22.336 1.00 69.81 106 MET A O 1
ATOM 871 N N . ARG A 1 107 ? 4.372 49.905 -23.990 1.00 72.19 107 ARG A N 1
ATOM 872 C CA . ARG A 1 107 ? 5.427 50.219 -24.946 1.00 72.19 107 ARG A CA 1
ATOM 873 C C . ARG A 1 107 ? 5.152 51.586 -25.570 1.00 72.19 107 ARG A C 1
ATOM 875 O O . ARG A 1 107 ? 4.168 51.747 -26.290 1.00 72.19 107 ARG A O 1
ATOM 882 N N . ASN A 1 108 ? 6.030 52.559 -25.311 1.00 62.97 108 ASN A N 1
ATOM 883 C CA . ASN A 1 108 ? 5.974 53.883 -25.937 1.00 62.97 108 ASN A CA 1
ATOM 884 C C . ASN A 1 108 ? 5.966 53.717 -27.464 1.00 62.97 108 ASN A C 1
ATOM 886 O O . ASN A 1 108 ? 6.944 53.254 -28.055 1.00 62.97 108 ASN A O 1
ATOM 890 N N . ARG A 1 109 ? 4.839 54.043 -28.101 1.00 61.97 109 ARG A N 1
ATOM 891 C CA . ARG A 1 109 ? 4.696 53.967 -29.555 1.00 61.97 109 ARG A CA 1
ATOM 892 C C . ARG A 1 109 ? 5.407 55.162 -30.179 1.00 61.97 109 ARG A C 1
ATOM 894 O O . A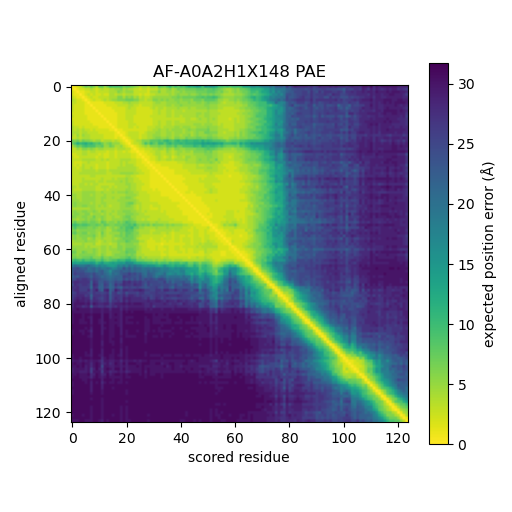RG A 1 109 ? 5.037 56.301 -29.919 1.00 61.97 109 ARG A O 1
ATOM 901 N N . SER A 1 110 ? 6.416 54.901 -31.003 1.00 59.53 110 SER A N 1
ATOM 902 C CA . SER A 1 110 ? 7.031 55.909 -31.865 1.00 59.53 110 SER A CA 1
ATOM 903 C C . SER A 1 110 ? 5.975 56.441 -32.840 1.00 59.53 110 SER A C 1
ATOM 905 O O . SER A 1 110 ? 5.289 55.651 -33.491 1.00 59.53 110 SER A O 1
ATOM 907 N N . ASN A 1 111 ? 5.824 57.765 -32.902 1.00 59.28 111 ASN A N 1
ATOM 908 C CA . ASN A 1 111 ? 4.783 58.474 -33.648 1.00 59.28 111 ASN A CA 1
ATOM 909 C C . ASN A 1 111 ? 4.606 57.950 -35.085 1.00 59.28 111 ASN A C 1
ATOM 911 O O . ASN A 1 111 ? 5.421 58.224 -35.961 1.00 59.28 111 ASN A O 1
ATOM 915 N N . SER A 1 112 ? 3.502 57.248 -35.339 1.00 59.50 112 SER A N 1
ATOM 916 C CA . SER A 1 112 ? 2.944 57.081 -36.682 1.00 59.50 112 SER A CA 1
ATOM 917 C C . SER A 1 112 ? 1.419 57.107 -36.587 1.00 59.50 112 SER A C 1
ATOM 919 O O . SER A 1 112 ? 0.812 56.427 -35.758 1.00 59.50 112 SER A O 1
ATOM 921 N N . LEU A 1 113 ? 0.818 57.995 -37.377 1.00 52.88 113 LEU A N 1
ATOM 922 C CA . LEU A 1 113 ? -0.620 58.246 -37.440 1.00 52.88 113 LEU A CA 1
ATOM 923 C C . LEU A 1 113 ? -1.355 56.988 -37.946 1.00 52.88 113 LEU A C 1
ATOM 925 O O . LEU A 1 113 ? -0.909 56.398 -38.932 1.00 52.88 113 LEU A O 1
ATOM 929 N N . PRO A 1 114 ? -2.477 56.569 -37.332 1.00 51.66 114 PRO A N 1
ATOM 930 C CA . PRO A 1 114 ? -3.276 55.475 -37.867 1.00 51.66 114 PRO A CA 1
ATOM 931 C C . PRO A 1 114 ? -4.016 55.926 -39.134 1.00 51.66 114 PRO A C 1
ATOM 933 O O . PRO A 1 114 ? -4.798 56.876 -39.124 1.00 51.66 114 PRO A O 1
ATOM 936 N N . PHE A 1 115 ? -3.750 55.223 -40.231 1.00 39.44 115 PHE A N 1
ATOM 937 C CA . PHE A 1 115 ? -4.403 55.381 -41.524 1.00 39.44 115 PHE A CA 1
ATOM 938 C C . PHE A 1 115 ? -5.880 54.946 -41.447 1.00 39.44 115 PHE A C 1
ATOM 940 O O . PHE A 1 115 ? -6.175 53.772 -41.244 1.00 39.44 115 PHE A O 1
ATOM 947 N N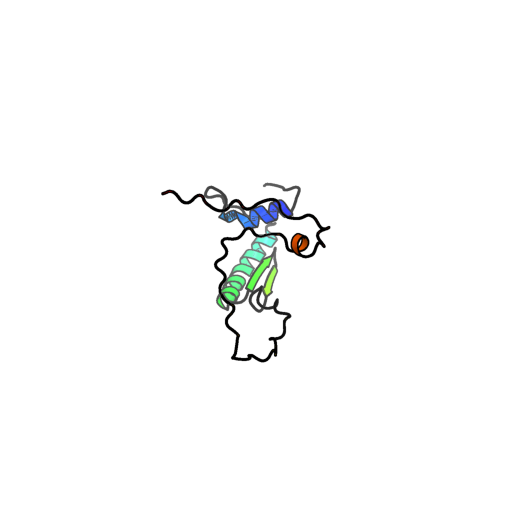 . GLY A 1 116 ? -6.780 55.921 -41.610 1.00 43.62 116 GLY A N 1
ATOM 948 C CA . GLY A 1 116 ? -8.073 55.802 -42.296 1.00 43.62 116 GLY A CA 1
ATOM 949 C C . GLY A 1 116 ? -9.132 54.849 -41.728 1.00 43.62 116 GLY A C 1
ATOM 950 O O . GLY A 1 116 ? -9.253 53.713 -42.174 1.00 43.62 116 GLY A O 1
ATOM 951 N N . SER A 1 117 ? -10.024 55.361 -40.874 1.00 39.78 117 SER A N 1
ATOM 952 C CA . SER A 1 117 ? -11.402 54.860 -40.787 1.00 39.78 117 SER A CA 1
ATOM 953 C C . SER A 1 117 ? -12.258 55.564 -41.848 1.00 39.78 117 SER A C 1
ATOM 955 O O . SER A 1 117 ? -12.528 56.758 -41.721 1.00 39.78 117 SER A O 1
ATOM 957 N N . HIS A 1 118 ? -12.682 54.844 -42.889 1.00 39.06 118 HIS A N 1
ATOM 958 C CA . HIS A 1 118 ? -13.720 55.316 -43.812 1.00 39.06 118 HIS A CA 1
ATOM 959 C C . HIS A 1 118 ? -15.059 55.469 -43.062 1.00 39.06 118 HIS A C 1
ATOM 961 O O . HIS A 1 118 ? -15.453 54.530 -42.364 1.00 39.06 118 HIS A O 1
ATOM 967 N N . PRO A 1 119 ? -15.783 56.595 -43.191 1.00 45.94 119 PRO A N 1
ATOM 968 C CA . PRO A 1 119 ? -17.160 56.688 -42.721 1.00 45.94 119 PRO A CA 1
ATOM 969 C C . PRO A 1 119 ? -18.134 56.035 -43.727 1.00 45.94 119 PRO A C 1
ATOM 971 O O . PRO A 1 119 ? -17.825 55.966 -44.919 1.00 45.94 119 PRO A O 1
ATOM 974 N N . PRO A 1 120 ? -19.295 55.535 -43.263 1.00 47.16 120 PRO A N 1
ATOM 975 C CA . PRO A 1 120 ? -20.247 54.808 -44.096 1.00 47.16 120 PRO A CA 1
ATOM 976 C C . PRO A 1 120 ? -21.015 55.727 -45.057 1.00 47.16 120 PRO A C 1
ATOM 978 O O . PRO A 1 120 ? -21.476 56.807 -44.690 1.00 47.16 120 PRO A O 1
ATOM 981 N N . GLU A 1 121 ? -21.166 55.238 -46.284 1.00 42.47 121 GLU A N 1
ATOM 982 C CA . GLU A 1 121 ? -21.910 55.818 -47.402 1.00 42.47 121 GLU A CA 1
ATOM 983 C C . GLU A 1 121 ? -23.419 55.882 -47.088 1.00 42.47 121 GLU A C 1
ATOM 985 O O . GLU A 1 121 ? -24.050 54.865 -46.791 1.00 42.47 121 GLU A O 1
ATOM 990 N N . GLN A 1 122 ? -24.002 57.084 -47.129 1.00 45.53 122 GLN A N 1
ATOM 991 C CA . GLN A 1 122 ? -25.448 57.295 -47.030 1.00 45.53 122 GLN A CA 1
ATOM 992 C C . GLN A 1 122 ? -26.048 57.287 -48.439 1.00 45.53 122 GLN A C 1
ATOM 994 O O . GLN A 1 122 ? -25.681 58.111 -49.273 1.00 45.53 122 GLN A O 1
ATOM 999 N N . LYS A 1 123 ? -26.972 56.355 -48.695 1.00 40.91 123 LYS A N 1
ATOM 1000 C CA . LYS A 1 123 ? -27.799 56.337 -49.907 1.00 40.91 123 LYS A CA 1
ATOM 1001 C C . LYS A 1 123 ? -28.974 57.308 -49.769 1.00 40.91 123 LYS A C 1
ATOM 1003 O O . LYS A 1 123 ? -29.739 57.181 -48.812 1.00 40.91 123 LYS A O 1
ATOM 1008 N N . ALA A 1 124 ? -29.151 58.165 -50.769 1.00 37.12 124 ALA A N 1
ATOM 1009 C CA . ALA A 1 124 ? -30.436 58.674 -51.243 1.00 37.12 124 ALA A CA 1
ATOM 1010 C C . ALA A 1 124 ? -30.323 58.912 -52.752 1.00 37.12 124 ALA A C 1
ATOM 1012 O O . ALA A 1 124 ? -29.307 59.520 -53.158 1.00 37.12 124 ALA A O 1
#

Secondary structure (DSSP, 8-state):
----S-HHHHHHHHHTGGGSSSS--------HHHHHHHHHHHHHHHHHHHHT-EEEEETTEEEEESS-TTSTT--PPP------S-----------S----HHHHSS----------PPPPPP-